Protein AF-A0A9W6F574-F1 (afdb_monomer_lite)

pLDDT: mean 81.39, std 15.28, range [37.66, 94.19]

Organism: NCBI:txid330485

Sequence (124 aa):
MSLSVSVSVARPRCSHLGTFRGKLPFGIKPTGKVIEEPPQTASLTFNAAGQVEGYTMGYVMDRMVGNTNGLGGVFGLMWALGAPLPAPEGHPWSPSLQLRLVNSGVWLLQDPLPGLGTQNAFTT

Foldseek 3Di:
DDKDKDKDKDWDKDFQQQWCDDVDPDTQHRDRDIWTAAIWMKMFIADPVRDTPDIDTFHHPDQVDTDQNRGGDVLSVCSVSVRFDPDPSSDHDDDDPVVVCVVVCVVVVPPPDPPDDDDDDDDD

Secondary structure (DSSP, 8-state):
---EEEEEEE--EEE--S-B-TT-SSPBPP---EEEPPPEEEEEEE-TTS-EEEEEEEEES-TTSSSSTT--HHHHHHHHTT---SSGGGS-----HHHHHHHTTGGGGS---TT---------

Radius of gyration: 20.96 Å; chains: 1; bounding box: 36×61×43 Å

Structure (mmCIF, N/CA/C/O backbone):
data_AF-A0A9W6F574-F1
#
_entry.id   AF-A0A9W6F574-F1
#
loop_
_atom_site.group_PDB
_atom_site.id
_atom_site.type_symbol
_atom_site.label_atom_id
_atom_site.label_alt_id
_atom_site.label_comp_id
_atom_site.label_asym_id
_atom_site.label_entity_id
_atom_site.label_seq_id
_atom_site.pdbx_PDB_ins_code
_atom_site.Cartn_x
_atom_site.Cartn_y
_atom_site.Cartn_z
_atom_site.occupancy
_atom_site.B_iso_or_equiv
_atom_site.auth_seq_id
_atom_site.auth_comp_id
_atom_site.auth_asym_id
_atom_site.auth_atom_id
_atom_site.pdbx_PDB_model_num
ATOM 1 N N . MET A 1 1 ? 16.272 0.808 -28.448 1.00 50.72 1 MET A N 1
ATOM 2 C CA . MET A 1 1 ? 16.045 0.023 -27.216 1.00 50.72 1 MET A CA 1
ATOM 3 C C . MET A 1 1 ? 14.596 0.268 -26.815 1.00 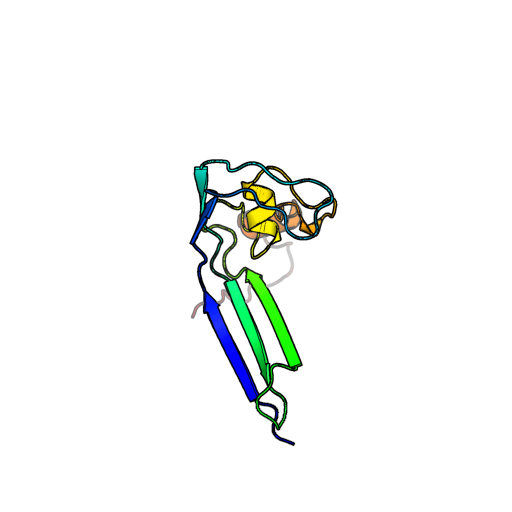50.72 1 MET A C 1
ATOM 5 O O . MET A 1 1 ? 14.264 1.414 -26.554 1.00 50.72 1 MET A O 1
ATOM 9 N N . SER A 1 2 ? 13.707 -0.722 -26.941 1.00 52.31 2 SER A N 1
ATOM 10 C CA . SER A 1 2 ? 12.278 -0.557 -26.624 1.00 52.31 2 SER A CA 1
ATOM 11 C C . SER A 1 2 ? 12.056 -1.013 -25.184 1.00 52.31 2 SER A C 1
ATOM 13 O O . SER A 1 2 ? 12.252 -2.186 -24.884 1.00 52.31 2 SER A O 1
ATOM 15 N N . LEU A 1 3 ? 11.747 -0.071 -24.293 1.00 63.41 3 LEU A N 1
ATOM 16 C CA . LEU A 1 3 ? 11.333 -0.358 -22.922 1.00 63.41 3 LEU A CA 1
ATOM 17 C C . LEU A 1 3 ? 9.822 -0.577 -22.932 1.00 63.41 3 LEU A C 1
ATOM 19 O O . LEU A 1 3 ? 9.078 0.301 -23.370 1.00 63.41 3 LEU A O 1
ATOM 23 N N . SER A 1 4 ? 9.379 -1.749 -22.480 1.00 73.12 4 SER A N 1
ATOM 24 C CA . SER A 1 4 ? 7.955 -2.052 -22.333 1.00 73.12 4 SER A CA 1
ATOM 25 C C . SER A 1 4 ? 7.534 -1.799 -20.890 1.00 73.12 4 SER A C 1
ATOM 27 O O . SER A 1 4 ? 8.207 -2.243 -19.957 1.00 73.12 4 SER A O 1
ATOM 29 N N . VAL A 1 5 ? 6.428 -1.077 -20.712 1.00 80.44 5 VAL A N 1
ATOM 30 C CA . VAL A 1 5 ? 5.835 -0.782 -19.405 1.00 80.44 5 VAL A CA 1
ATOM 31 C C . VAL A 1 5 ? 4.459 -1.426 -19.349 1.00 80.44 5 VAL 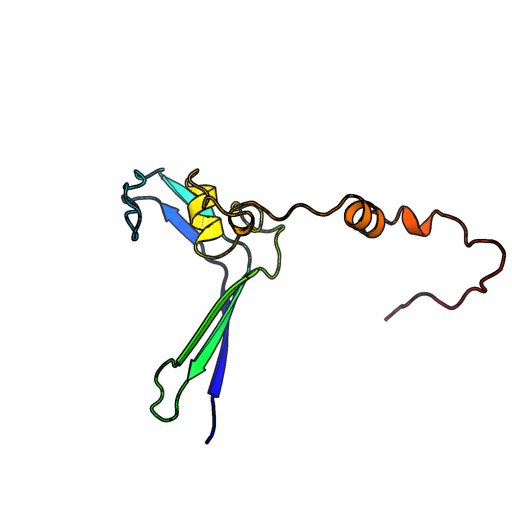A C 1
ATOM 33 O O . VAL A 1 5 ? 3.616 -1.172 -20.207 1.00 80.44 5 VAL A O 1
ATOM 36 N N . SER A 1 6 ? 4.227 -2.243 -18.324 1.00 81.25 6 SER A N 1
ATOM 37 C CA . SER A 1 6 ? 2.908 -2.798 -18.016 1.00 81.25 6 SER A CA 1
ATOM 38 C C . SER A 1 6 ? 2.354 -2.135 -16.763 1.00 81.25 6 SER A C 1
ATOM 40 O O . SER A 1 6 ? 3.071 -1.990 -15.773 1.00 81.25 6 SER A O 1
ATOM 42 N N . VAL A 1 7 ? 1.087 -1.728 -16.803 1.00 82.75 7 VAL A N 1
ATOM 43 C CA . VAL A 1 7 ? 0.374 -1.121 -15.673 1.00 82.75 7 VAL A CA 1
ATOM 44 C C . VAL A 1 7 ? -0.790 -2.023 -15.296 1.00 82.75 7 VAL A C 1
ATOM 46 O O . VAL A 1 7 ? -1.549 -2.463 -16.156 1.00 82.75 7 VAL A O 1
ATOM 49 N N . SER A 1 8 ? -0.932 -2.294 -14.002 1.00 84.31 8 SER A N 1
ATOM 50 C CA . SER A 1 8 ? -1.999 -3.135 -13.466 1.00 84.31 8 SER A CA 1
ATOM 51 C C . SER A 1 8 ? -2.684 -2.459 -12.291 1.00 84.31 8 SER A C 1
ATOM 53 O O . SER A 1 8 ? -2.031 -1.874 -11.429 1.00 84.31 8 SER A O 1
ATOM 55 N N . VAL A 1 9 ? -4.008 -2.577 -12.256 1.00 87.44 9 VAL A N 1
ATOM 56 C CA . VAL A 1 9 ? -4.842 -2.152 -11.136 1.00 87.44 9 VAL A CA 1
ATOM 57 C C . VAL A 1 9 ? -5.249 -3.387 -10.350 1.00 87.44 9 VAL A C 1
ATOM 59 O O . VAL A 1 9 ? -5.744 -4.358 -10.920 1.00 87.44 9 VAL A O 1
ATOM 62 N N . ALA A 1 10 ? -5.065 -3.345 -9.036 1.00 87.50 10 ALA A N 1
ATOM 63 C CA . ALA A 1 10 ? -5.448 -4.422 -8.142 1.00 87.50 10 ALA A CA 1
ATOM 64 C C . ALA A 1 10 ? -6.122 -3.875 -6.883 1.00 87.50 10 ALA A C 1
ATOM 66 O O . ALA A 1 10 ? 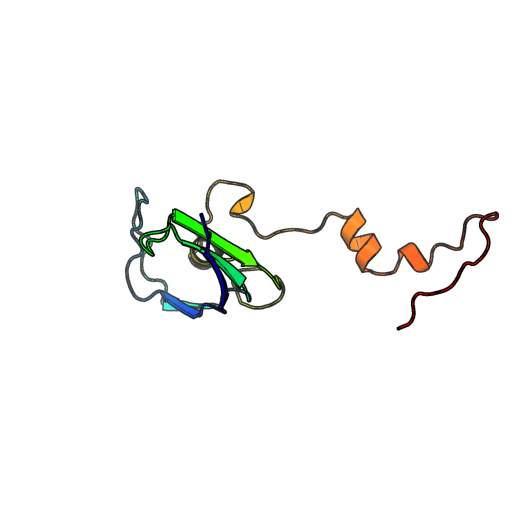-5.803 -2.790 -6.398 1.00 87.50 10 ALA A O 1
ATOM 67 N N . ARG A 1 11 ? -7.020 -4.679 -6.313 1.00 90.00 11 ARG A N 1
ATOM 68 C CA . ARG A 1 11 ? -7.583 -4.463 -4.978 1.00 90.00 11 ARG A CA 1
ATOM 69 C C . ARG A 1 11 ? -7.260 -5.678 -4.106 1.00 90.00 11 ARG A C 1
ATOM 71 O O . ARG A 1 11 ? -7.996 -6.666 -4.150 1.00 90.00 11 ARG A O 1
ATOM 78 N N . PRO A 1 12 ? -6.136 -5.655 -3.375 1.00 89.88 12 PRO A N 1
ATOM 79 C CA . PRO A 1 12 ? -5.740 -6.785 -2.550 1.00 89.88 12 PRO A CA 1
ATOM 80 C C . PRO A 1 12 ? -6.725 -7.047 -1.410 1.00 89.88 12 PRO A C 1
ATOM 82 O O . PRO A 1 12 ? -7.142 -6.140 -0.689 1.00 89.88 12 PRO A O 1
ATOM 85 N N . ARG A 1 13 ? -7.035 -8.326 -1.213 1.00 93.38 13 ARG A N 1
ATOM 86 C CA . ARG A 1 13 ? -7.746 -8.839 -0.045 1.00 93.38 13 ARG A CA 1
ATOM 87 C C . ARG A 1 13 ? -6.979 -10.039 0.483 1.00 93.38 13 ARG A C 1
ATOM 89 O O . ARG A 1 13 ? -6.684 -10.955 -0.282 1.00 93.38 13 ARG A O 1
ATOM 96 N N . CYS A 1 14 ? -6.659 -10.057 1.769 1.00 90.81 14 CYS A N 1
ATOM 97 C CA . CYS A 1 14 ? -5.969 -11.187 2.386 1.00 90.81 14 CYS A CA 1
ATOM 98 C C . CYS A 1 14 ? -6.488 -11.466 3.799 1.00 90.81 14 CYS A C 1
ATOM 100 O O . CYS A 1 14 ? -7.223 -10.674 4.383 1.00 90.81 14 CYS A O 1
ATOM 102 N N . SER A 1 15 ? -6.156 -12.632 4.347 1.00 93.94 15 SER A N 1
ATOM 103 C CA . SER A 1 15 ? -6.503 -13.010 5.719 1.00 93.94 15 SER A CA 1
ATOM 104 C C . SER A 1 15 ? -5.234 -13.358 6.481 1.00 93.94 15 SER A C 1
ATOM 106 O O . SER A 1 15 ? -4.422 -14.156 6.011 1.00 93.94 15 SER A O 1
ATOM 108 N N . HIS A 1 16 ? -5.046 -12.763 7.658 1.00 92.81 16 HIS A N 1
ATOM 109 C CA . HIS A 1 16 ? -3.842 -12.975 8.457 1.00 92.81 16 HIS A CA 1
ATOM 110 C C . HIS A 1 16 ? -3.966 -14.226 9.334 1.00 92.81 16 HIS A C 1
ATOM 112 O O . HIS A 1 16 ? -4.320 -14.155 10.514 1.00 92.81 16 HIS A O 1
ATOM 118 N N . LEU A 1 17 ? -3.696 -15.380 8.721 1.00 92.75 17 LEU A N 1
ATOM 119 C CA . LEU A 1 17 ? -3.855 -16.702 9.340 1.00 92.75 17 LEU A CA 1
ATOM 120 C C . LEU A 1 17 ? -2.539 -17.315 9.846 1.00 92.75 17 LEU A C 1
ATOM 122 O O . LEU A 1 17 ? -2.565 -18.187 10.709 1.00 92.75 17 LEU A O 1
ATOM 126 N N . GLY A 1 18 ? -1.392 -16.863 9.332 1.00 90.06 18 GLY A N 1
ATOM 127 C CA . GLY A 1 18 ? -0.060 -17.324 9.739 1.00 90.06 18 GLY A CA 1
ATOM 128 C C . GLY A 1 18 ? 0.771 -16.208 10.365 1.00 90.06 18 GLY A C 1
ATOM 129 O O . GLY A 1 18 ? 0.439 -15.037 10.228 1.00 90.06 18 GLY A O 1
ATOM 130 N N . THR A 1 19 ? 1.867 -16.563 11.037 1.00 90.50 19 THR A N 1
ATOM 131 C CA . THR A 1 19 ? 2.790 -15.578 11.619 1.00 90.50 19 THR A CA 1
ATOM 132 C C . THR A 1 19 ? 3.507 -14.795 10.520 1.00 90.50 19 THR A C 1
ATOM 134 O O . THR A 1 19 ? 4.315 -15.358 9.777 1.00 90.50 19 THR A O 1
ATOM 137 N N . PHE A 1 20 ? 3.278 -13.485 10.454 1.00 87.50 20 PHE A N 1
ATOM 138 C CA . PHE A 1 20 ? 4.019 -12.599 9.564 1.00 87.50 20 PHE A CA 1
ATOM 139 C C . PHE A 1 20 ? 5.413 -12.322 10.143 1.00 87.50 20 PHE A C 1
ATOM 141 O O . PHE A 1 20 ? 5.550 -11.680 11.183 1.00 87.50 20 PHE A O 1
ATOM 148 N N . ARG A 1 21 ? 6.463 -12.835 9.488 1.00 82.56 21 ARG A N 1
ATOM 149 C CA . ARG A 1 21 ? 7.866 -12.622 9.897 1.00 82.56 21 ARG A CA 1
ATOM 150 C C . ARG A 1 21 ? 8.587 -11.562 9.065 1.00 82.56 21 ARG A C 1
ATOM 152 O O . ARG A 1 21 ? 9.361 -10.795 9.624 1.00 82.56 21 ARG A O 1
ATOM 159 N N . GLY A 1 22 ? 8.323 -11.486 7.757 1.00 74.50 22 GLY A N 1
ATOM 160 C CA . GLY A 1 22 ? 9.010 -10.550 6.858 1.00 74.50 22 GLY A CA 1
ATOM 161 C C . GLY A 1 22 ? 10.530 -10.505 7.097 1.00 74.50 22 GLY A C 1
ATOM 162 O O . GLY A 1 22 ? 11.149 -11.528 7.378 1.00 74.50 22 GLY A O 1
ATOM 163 N N . LYS A 1 23 ? 11.115 -9.302 7.032 1.00 77.06 23 LYS A N 1
ATOM 164 C CA . LYS A 1 23 ? 12.468 -8.995 7.544 1.00 77.06 23 LYS A CA 1
ATOM 165 C C . LYS A 1 23 ? 12.424 -8.303 8.916 1.00 77.06 23 LYS A C 1
ATOM 167 O O . LYS A 1 23 ? 13.336 -7.559 9.263 1.00 77.06 23 LYS A O 1
ATOM 172 N N . LEU A 1 24 ? 11.337 -8.475 9.666 1.00 74.06 24 LEU A N 1
ATOM 173 C CA . LEU A 1 24 ? 11.176 -7.832 10.966 1.00 74.06 24 LEU A CA 1
ATOM 174 C C . LEU A 1 24 ? 11.996 -8.584 12.030 1.00 74.06 24 LEU A C 1
ATOM 176 O O . LEU A 1 24 ? 12.090 -9.812 11.973 1.00 74.06 24 LEU A O 1
ATOM 180 N N . PRO A 1 25 ? 12.552 -7.881 13.034 1.00 75.44 25 PRO A N 1
ATOM 181 C CA . PRO A 1 25 ? 13.271 -8.516 14.142 1.00 75.44 25 PRO A CA 1
ATOM 182 C C . PRO A 1 25 ? 12.351 -9.341 15.063 1.00 75.44 25 PRO A C 1
ATOM 184 O O . PRO A 1 25 ? 12.829 -10.112 15.890 1.00 75.44 25 PRO A O 1
ATOM 187 N N . PHE A 1 26 ? 11.030 -9.204 14.916 1.00 80.81 26 PHE A N 1
ATOM 188 C CA . PHE A 1 26 ? 10.008 -9.956 15.639 1.00 80.81 26 PHE A CA 1
ATOM 189 C C . PHE A 1 26 ? 8.910 -10.435 14.680 1.00 80.81 26 PHE A C 1
ATOM 191 O O . PHE A 1 26 ? 8.625 -9.800 13.667 1.00 80.81 26 PHE A O 1
ATOM 198 N N . GLY A 1 27 ? 8.276 -11.565 15.005 1.00 86.50 27 GLY A N 1
ATOM 199 C CA . GLY A 1 27 ? 7.134 -12.084 14.249 1.00 86.50 27 GLY A CA 1
ATOM 200 C C . GLY A 1 27 ? 5.811 -11.536 14.779 1.00 86.50 27 GLY A C 1
ATOM 201 O O . GLY A 1 27 ? 5.563 -11.575 15.984 1.00 86.50 27 GLY A O 1
ATOM 202 N N . ILE A 1 28 ? 4.939 -11.081 13.883 1.00 89.12 28 ILE A N 1
ATOM 203 C CA . ILE A 1 28 ? 3.573 -10.684 14.222 1.00 89.12 28 ILE A CA 1
ATOM 204 C C . ILE A 1 28 ? 2.709 -11.948 14.243 1.00 89.12 28 ILE A C 1
ATOM 206 O O . ILE A 1 28 ? 2.602 -12.657 13.241 1.00 89.12 28 ILE A O 1
ATOM 210 N N . LYS A 1 29 ? 2.117 -12.256 15.402 1.00 91.81 29 LYS A N 1
ATOM 211 C CA . LYS A 1 29 ? 1.246 -13.428 15.574 1.00 91.81 29 LYS A CA 1
ATOM 212 C C . LYS A 1 29 ? -0.004 -13.313 14.692 1.00 91.81 29 LYS A C 1
ATOM 214 O O . LYS A 1 29 ? -0.498 -12.199 14.521 1.00 91.81 29 LYS A O 1
ATOM 219 N N . PRO A 1 30 ? -0.546 -14.436 14.189 1.00 92.25 30 PRO A N 1
ATOM 220 C CA . PRO A 1 30 ? -1.774 -14.429 13.402 1.00 92.25 30 PRO A CA 1
ATOM 221 C C . PRO A 1 30 ? -2.908 -13.751 14.172 1.00 92.25 30 PRO A C 1
ATOM 223 O O . PRO A 1 30 ? -3.119 -14.018 15.355 1.00 92.25 30 PRO A O 1
ATOM 226 N N . THR A 1 31 ? -3.620 -12.851 13.497 1.00 90.94 31 THR A N 1
ATOM 227 C CA . THR A 1 31 ? -4.690 -12.036 14.097 1.00 90.94 31 THR A CA 1
ATOM 228 C C . THR A 1 31 ? -6.080 -12.487 13.663 1.00 90.94 31 THR A C 1
ATOM 230 O O . THR A 1 31 ? -7.063 -12.020 14.228 1.00 90.94 31 THR A O 1
ATOM 233 N N . GLY A 1 32 ? -6.187 -13.340 12.637 1.00 91.69 32 GLY A N 1
ATOM 234 C CA . GLY A 1 32 ? -7.463 -13.772 12.059 1.00 91.69 32 GLY A CA 1
ATOM 235 C C . GLY A 1 32 ? -8.212 -12.676 11.291 1.00 91.69 32 GLY A C 1
ATOM 236 O O . GLY A 1 32 ? -9.303 -12.920 10.785 1.00 91.69 32 GLY A O 1
ATOM 237 N N . LYS A 1 33 ? -7.645 -11.468 11.182 1.00 91.38 33 LYS A N 1
ATOM 238 C CA . LYS A 1 33 ? -8.282 -10.342 10.494 1.00 91.38 33 LYS A CA 1
ATOM 239 C C . LYS A 1 33 ? -8.274 -10.544 8.981 1.00 91.38 33 LYS A C 1
ATOM 241 O O . LYS A 1 33 ? -7.280 -11.003 8.411 1.00 91.38 33 LYS A O 1
ATOM 246 N N . VAL A 1 34 ? -9.358 -10.120 8.340 1.00 93.56 34 VAL A N 1
ATOM 247 C CA . VAL A 1 34 ? -9.406 -9.902 6.892 1.00 93.56 34 VAL A CA 1
ATOM 248 C C . VAL A 1 34 ? -8.940 -8.481 6.615 1.00 93.56 34 VAL A C 1
ATOM 250 O O . VAL A 1 34 ? -9.462 -7.529 7.191 1.00 93.56 34 VAL A O 1
ATOM 253 N N . ILE A 1 35 ? -7.947 -8.349 5.750 1.00 93.00 35 ILE A N 1
ATOM 254 C CA . ILE A 1 35 ? -7.356 -7.081 5.346 1.00 93.00 35 ILE A CA 1
ATOM 255 C C . ILE A 1 35 ? -7.847 -6.795 3.935 1.00 93.00 35 ILE A C 1
ATOM 257 O O . ILE A 1 35 ? -7.731 -7.639 3.044 1.00 93.00 35 ILE A O 1
ATOM 261 N N . GLU A 1 36 ? -8.429 -5.618 3.762 1.00 93.94 36 GLU A N 1
ATOM 262 C CA . GLU A 1 36 ? -8.918 -5.109 2.492 1.00 93.94 36 GLU A CA 1
ATOM 263 C C . GLU A 1 36 ? -8.193 -3.807 2.197 1.00 93.94 36 GLU A C 1
ATOM 265 O O . GLU A 1 36 ? -8.492 -2.768 2.787 1.00 93.94 36 GLU A O 1
ATOM 270 N N . GLU A 1 37 ? -7.232 -3.883 1.287 1.00 92.38 37 GLU A N 1
ATOM 271 C CA . GLU A 1 37 ? -6.483 -2.722 0.829 1.00 92.38 37 GLU A CA 1
ATOM 272 C C . GLU A 1 37 ? -7.353 -1.879 -0.124 1.00 92.38 37 GLU A C 1
ATOM 274 O O . GLU A 1 37 ? -8.253 -2.411 -0.798 1.00 92.38 37 GLU A O 1
ATOM 279 N N . PRO A 1 38 ? -7.086 -0.568 -0.227 1.00 94.00 38 PRO A N 1
ATOM 280 C CA . PRO A 1 38 ? -7.703 0.274 -1.237 1.00 94.00 38 PRO A CA 1
ATOM 281 C C . PRO A 1 38 ? -7.323 -0.176 -2.661 1.00 94.00 38 PRO A C 1
ATOM 283 O O . PRO A 1 38 ? -6.309 -0.856 -2.863 1.00 94.00 38 PRO A O 1
ATOM 286 N N . PRO A 1 39 ? -8.094 0.231 -3.688 1.00 93.88 39 PRO A N 1
ATOM 287 C CA . PRO A 1 39 ? -7.673 0.116 -5.077 1.00 93.88 39 PRO A CA 1
ATOM 288 C C . PRO A 1 39 ? -6.310 0.785 -5.283 1.00 93.88 39 PRO A C 1
ATOM 290 O O . PRO A 1 39 ? -6.128 1.968 -4.982 1.00 93.88 39 PRO A O 1
ATOM 293 N N . GLN A 1 40 ? -5.358 0.027 -5.817 1.00 92.69 40 GLN A N 1
ATOM 294 C CA . GLN A 1 40 ? -3.993 0.485 -6.041 1.00 92.69 40 GLN A CA 1
ATOM 295 C C . GLN A 1 40 ? -3.501 0.098 -7.431 1.00 92.69 40 GLN A C 1
ATOM 297 O O . GLN A 1 40 ? -3.898 -0.929 -7.984 1.00 92.69 40 GLN A O 1
ATOM 302 N N . THR A 1 41 ? -2.624 0.928 -7.987 1.00 92.44 41 THR A N 1
ATOM 303 C CA . THR A 1 41 ? -1.958 0.655 -9.259 1.00 92.44 41 THR A CA 1
ATOM 304 C C . THR A 1 41 ? -0.498 0.291 -9.033 1.00 92.44 41 THR A C 1
ATOM 306 O O . THR A 1 41 ? 0.133 0.717 -8.056 1.00 92.44 41 THR A O 1
ATOM 309 N N . ALA A 1 42 ? 0.031 -0.508 -9.950 1.00 90.75 42 ALA A N 1
ATOM 310 C CA . ALA A 1 42 ? 1.437 -0.846 -10.013 1.00 90.75 42 ALA A CA 1
ATOM 311 C C . ALA A 1 42 ? 1.929 -0.824 -11.460 1.00 90.75 42 ALA A C 1
ATOM 313 O O . ALA A 1 42 ? 1.200 -1.246 -12.362 1.00 90.75 42 ALA A O 1
ATOM 314 N N . SER A 1 43 ? 3.167 -0.377 -11.672 1.00 91.75 43 SER A N 1
ATOM 315 C CA . SER A 1 43 ? 3.840 -0.473 -12.968 1.00 91.75 43 SER A CA 1
ATOM 316 C C . SER A 1 43 ? 5.072 -1.365 -12.899 1.00 91.75 43 SER A C 1
ATOM 318 O O . SER A 1 43 ? 5.805 -1.367 -11.910 1.00 91.75 43 SER A O 1
ATOM 320 N N . LEU A 1 44 ? 5.285 -2.127 -13.965 1.00 92.62 44 LEU A N 1
ATOM 321 C CA . LEU A 1 44 ? 6.452 -2.968 -14.182 1.00 92.62 44 LEU A CA 1
ATOM 322 C C . LEU A 1 44 ? 7.161 -2.491 -15.444 1.00 92.62 44 LEU A C 1
ATOM 324 O O . LEU A 1 44 ? 6.527 -2.364 -16.494 1.00 92.62 44 LEU A O 1
ATOM 328 N N . THR A 1 45 ? 8.464 -2.264 -15.340 1.00 93.94 45 THR A N 1
ATOM 329 C CA . THR A 1 45 ? 9.327 -1.968 -16.485 1.00 93.94 45 THR A CA 1
ATOM 330 C C . THR A 1 45 ? 10.148 -3.205 -16.803 1.00 93.94 45 THR A C 1
ATOM 332 O O . THR A 1 45 ? 10.706 -3.821 -15.890 1.00 93.94 45 THR A O 1
ATOM 335 N N . PHE A 1 46 ? 10.217 -3.567 -18.083 1.00 93.94 46 PHE A N 1
ATOM 336 C CA . PHE A 1 46 ? 10.936 -4.750 -18.545 1.00 93.94 46 PHE A CA 1
ATOM 337 C C . PHE A 1 46 ? 12.147 -4.375 -19.394 1.00 93.94 46 PHE A C 1
ATOM 339 O O . PHE A 1 46 ? 12.052 -3.530 -20.288 1.00 93.94 46 PHE A O 1
ATOM 346 N N . ASN A 1 47 ? 13.265 -5.056 -19.148 1.00 93.38 47 ASN A N 1
ATOM 347 C CA . ASN A 1 47 ? 14.466 -4.933 -19.960 1.00 93.38 47 ASN A CA 1
ATOM 348 C C . ASN A 1 47 ? 14.306 -5.654 -21.314 1.00 93.38 47 ASN A C 1
ATOM 350 O O . ASN A 1 47 ? 13.329 -6.364 -21.564 1.00 93.38 47 ASN A O 1
ATOM 354 N N . ALA A 1 48 ? 15.304 -5.520 -22.192 1.00 93.69 48 ALA A N 1
ATOM 355 C CA . ALA A 1 48 ? 15.284 -6.145 -23.518 1.00 93.69 48 ALA A CA 1
ATOM 356 C C . ALA A 1 48 ? 15.226 -7.689 -23.491 1.00 93.69 48 ALA A C 1
ATOM 358 O O . ALA A 1 48 ? 14.822 -8.296 -24.478 1.00 93.69 48 ALA A O 1
ATOM 359 N N . ALA A 1 49 ? 15.608 -8.323 -22.377 1.00 94.00 49 ALA A N 1
ATOM 360 C CA . ALA A 1 49 ? 15.505 -9.768 -22.169 1.00 94.00 49 ALA A CA 1
ATOM 361 C C . ALA A 1 49 ? 14.142 -10.197 -21.581 1.00 94.00 49 ALA A C 1
ATOM 363 O O . ALA A 1 49 ? 13.949 -11.374 -21.283 1.00 94.00 49 ALA A O 1
ATOM 364 N N . GLY A 1 50 ? 13.203 -9.262 -21.386 1.00 91.75 50 GLY A N 1
ATOM 365 C CA . GLY A 1 50 ? 11.885 -9.525 -20.805 1.00 91.75 50 GLY A CA 1
ATOM 366 C C . GLY A 1 50 ? 11.888 -9.692 -19.282 1.00 91.75 50 GLY A C 1
ATOM 367 O O . GLY A 1 50 ? 10.910 -10.177 -18.719 1.00 91.75 50 GLY A O 1
ATOM 368 N N . GLN A 1 51 ? 12.967 -9.312 -18.597 1.00 93.56 51 GLN A N 1
ATOM 369 C CA . GLN A 1 51 ? 13.055 -9.368 -17.136 1.00 93.56 51 GLN A CA 1
ATOM 370 C C . GLN A 1 51 ? 12.573 -8.052 -16.525 1.00 93.56 51 GLN A C 1
ATOM 372 O O . GLN A 1 51 ? 12.790 -6.987 -17.099 1.00 93.56 51 GLN A O 1
ATOM 377 N N . VAL A 1 52 ? 11.960 -8.114 -15.341 1.00 92.69 52 VAL A N 1
ATOM 378 C CA . VAL A 1 52 ? 11.552 -6.914 -14.597 1.00 92.69 52 VAL A CA 1
ATOM 379 C C . VAL A 1 52 ? 12.796 -6.172 -14.109 1.00 92.69 52 VAL A C 1
ATOM 381 O O . VAL A 1 52 ? 13.575 -6.716 -13.330 1.00 92.69 52 VAL A O 1
ATOM 384 N N . GLU A 1 53 ? 12.959 -4.925 -14.538 1.00 94.19 53 GLU A N 1
ATOM 385 C CA . GLU A 1 53 ? 14.008 -4.012 -14.060 1.00 94.19 53 GLU A CA 1
ATOM 386 C C . GLU A 1 53 ? 13.464 -2.924 -13.125 1.00 94.19 53 GLU A C 1
ATOM 388 O O . GLU A 1 53 ? 14.214 -2.350 -12.339 1.00 94.19 53 GLU A O 1
ATOM 393 N N . GLY A 1 54 ? 12.155 -2.660 -13.171 1.00 90.69 54 GLY A N 1
ATOM 394 C CA . GLY A 1 54 ? 11.504 -1.652 -12.342 1.00 90.69 54 GLY A CA 1
ATOM 395 C C . GLY A 1 54 ? 10.138 -2.114 -11.860 1.00 90.69 54 GLY A C 1
ATOM 396 O O . GLY A 1 54 ? 9.383 -2.720 -12.619 1.00 90.69 54 GLY A O 1
ATOM 397 N N . TYR A 1 5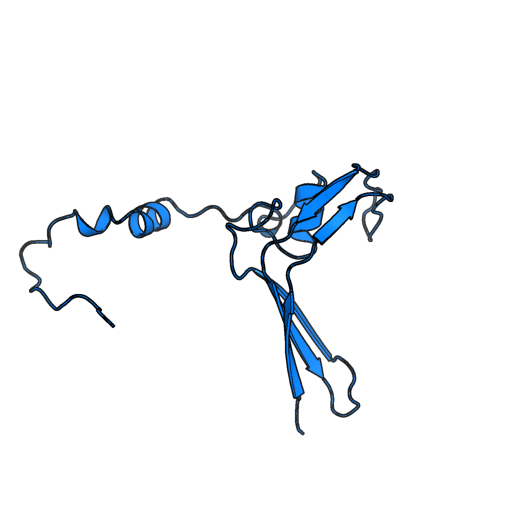5 ? 9.820 -1.809 -10.602 1.00 89.69 55 TYR A N 1
ATOM 398 C CA . TYR A 1 55 ? 8.512 -2.075 -10.019 1.00 89.69 55 TYR A CA 1
ATOM 399 C C . TYR A 1 55 ? 8.062 -0.910 -9.141 1.00 89.69 55 TYR A C 1
ATOM 401 O O . TYR A 1 55 ? 8.670 -0.637 -8.106 1.00 89.69 55 TYR A O 1
ATOM 409 N N . THR A 1 56 ? 6.987 -0.233 -9.542 1.00 85.06 56 THR A N 1
ATOM 410 C CA . THR A 1 56 ? 6.292 0.738 -8.693 1.00 85.06 56 THR A CA 1
ATOM 411 C C . THR A 1 56 ? 5.056 0.047 -8.132 1.00 85.06 56 THR A C 1
ATOM 413 O O . THR A 1 56 ? 4.205 -0.409 -8.886 1.00 85.06 56 THR A O 1
ATOM 416 N N . MET A 1 57 ? 4.966 -0.114 -6.813 1.00 81.12 57 MET A N 1
ATOM 417 C CA . MET A 1 57 ? 3.825 -0.759 -6.156 1.00 81.12 57 MET A CA 1
ATOM 418 C C . MET A 1 57 ? 3.171 0.211 -5.185 1.00 81.12 57 MET A C 1
ATOM 420 O O . MET A 1 57 ? 3.859 1.001 -4.542 1.00 81.12 57 MET A O 1
ATOM 424 N N . GLY A 1 58 ? 1.855 0.089 -5.019 1.00 77.88 58 GLY A N 1
ATOM 425 C CA . GLY A 1 58 ? 1.158 0.700 -3.889 1.00 77.88 58 GLY A CA 1
ATOM 426 C C . GLY A 1 58 ? 0.715 2.139 -4.121 1.00 77.88 58 GLY A C 1
ATOM 427 O O . GLY A 1 58 ? 0.486 2.861 -3.153 1.00 77.88 58 GLY A O 1
ATOM 428 N N . TYR A 1 59 ? 0.557 2.566 -5.379 1.00 89.31 59 TYR A N 1
ATOM 429 C CA . TYR A 1 59 ? -0.084 3.847 -5.661 1.00 89.31 59 TYR A CA 1
ATOM 430 C C . TYR A 1 59 ? -1.586 3.734 -5.413 1.00 89.31 59 TYR A C 1
ATOM 432 O O . TYR A 1 59 ? -2.331 3.218 -6.245 1.00 89.31 59 TYR A O 1
ATOM 440 N N . VAL A 1 60 ? -2.014 4.196 -4.238 1.00 91.75 60 VAL A N 1
ATOM 441 C CA . VAL A 1 60 ? -3.415 4.189 -3.811 1.00 91.75 60 VAL A CA 1
ATOM 442 C C . VAL A 1 60 ? -4.217 5.193 -4.632 1.00 91.75 60 VAL A C 1
ATOM 444 O O . VAL A 1 60 ? -3.938 6.394 -4.599 1.00 91.75 60 VAL A O 1
ATOM 447 N N . MET A 1 61 ? -5.224 4.689 -5.345 1.00 91.56 61 MET A N 1
ATOM 448 C CA . MET A 1 61 ? -6.101 5.493 -6.199 1.00 91.56 61 MET A CA 1
ATOM 449 C C . MET A 1 61 ? -7.297 6.055 -5.429 1.00 91.56 61 MET A C 1
ATOM 451 O O . MET A 1 61 ? -7.704 7.182 -5.682 1.00 91.56 61 MET A O 1
ATOM 455 N N . ASP A 1 62 ? -7.822 5.302 -4.460 1.00 91.00 62 ASP A N 1
ATOM 456 C CA . ASP A 1 62 ? -8.926 5.738 -3.602 1.00 91.00 62 ASP A CA 1
ATOM 457 C C . ASP A 1 62 ? -8.675 5.318 -2.151 1.00 91.00 62 ASP A C 1
ATOM 459 O O . ASP A 1 62 ? -8.691 4.137 -1.819 1.00 91.00 62 ASP A O 1
ATOM 463 N N . ARG A 1 63 ? -8.442 6.305 -1.282 1.00 89.88 63 ARG A N 1
ATOM 464 C CA . ARG A 1 63 ? -8.123 6.102 0.140 1.00 89.88 63 ARG A CA 1
ATOM 465 C C . ARG A 1 63 ? -9.352 5.815 1.006 1.00 89.88 63 ARG A C 1
ATOM 467 O O . ARG A 1 63 ? -9.186 5.417 2.154 1.00 89.88 63 ARG A O 1
ATOM 474 N N . MET A 1 64 ? -10.558 6.028 0.480 1.00 88.56 64 MET A N 1
ATOM 475 C CA . MET A 1 64 ? -11.815 5.863 1.216 1.00 88.56 64 MET A CA 1
ATOM 476 C C . MET A 1 64 ? -12.316 4.415 1.212 1.00 88.56 64 MET A C 1
ATOM 478 O O . MET A 1 64 ? -13.227 4.071 1.963 1.00 88.56 64 MET A O 1
ATOM 482 N N . VAL A 1 65 ? -11.731 3.564 0.369 1.00 89.81 65 VAL A N 1
ATOM 483 C CA . VAL A 1 65 ? -12.120 2.163 0.205 1.00 89.81 65 VAL A CA 1
ATOM 484 C C . VAL A 1 65 ? -11.168 1.251 0.977 1.00 89.81 65 VAL A C 1
ATOM 486 O O . VAL A 1 65 ? -9.955 1.438 0.956 1.00 89.81 65 VAL A O 1
ATOM 489 N N . GLY A 1 66 ? -11.720 0.210 1.604 1.00 89.06 66 GLY A N 1
ATOM 490 C CA . GLY A 1 66 ? -10.953 -0.784 2.358 1.00 89.06 66 GLY A CA 1
ATOM 491 C C . GLY A 1 66 ? -10.936 -0.510 3.862 1.00 89.06 66 GLY A C 1
ATOM 492 O O . GLY A 1 66 ? -11.663 0.344 4.364 1.00 89.06 66 GLY A O 1
ATOM 493 N N . ASN A 1 67 ? -10.130 -1.274 4.598 1.00 90.38 67 ASN A N 1
ATOM 494 C CA . ASN A 1 67 ? -10.054 -1.217 6.063 1.00 90.38 67 ASN A CA 1
ATOM 495 C C . ASN A 1 67 ? -8.654 -0.874 6.599 1.00 90.38 67 ASN A C 1
ATOM 497 O O . ASN A 1 67 ? -8.392 -0.987 7.797 1.00 90.38 67 ASN A O 1
ATOM 501 N N . THR A 1 68 ? -7.771 -0.412 5.717 1.00 91.44 68 THR A N 1
ATOM 502 C CA . THR A 1 68 ? -6.395 -0.005 6.025 1.00 91.44 68 THR A CA 1
ATOM 503 C C . THR A 1 68 ? -6.236 1.512 6.148 1.00 91.44 68 THR A C 1
ATOM 505 O O . THR A 1 68 ? -5.117 2.018 6.159 1.00 91.44 68 THR A O 1
ATOM 508 N N . ASN A 1 69 ? -7.348 2.256 6.249 1.00 88.44 69 ASN A N 1
ATOM 509 C CA . ASN A 1 69 ? -7.378 3.725 6.300 1.00 88.44 69 ASN A CA 1
ATOM 510 C C . ASN A 1 69 ? -6.624 4.383 5.126 1.00 88.44 69 ASN A C 1
ATOM 512 O O . ASN A 1 69 ? -5.880 5.347 5.301 1.00 88.44 69 ASN A O 1
ATOM 516 N N . GLY A 1 70 ? -6.788 3.836 3.920 1.00 88.44 70 GLY A N 1
ATOM 517 C CA . GLY A 1 70 ? -6.199 4.393 2.704 1.00 88.44 70 GLY A CA 1
ATOM 518 C C . GLY A 1 70 ? -4.693 4.178 2.552 1.00 88.44 70 GLY A C 1
ATOM 519 O O . GLY A 1 70 ? -4.088 4.751 1.646 1.00 88.44 70 GLY A O 1
ATOM 520 N N . LEU A 1 71 ? -4.082 3.361 3.409 1.00 91.31 71 LEU A N 1
ATOM 521 C CA . LEU A 1 71 ? -2.734 2.848 3.197 1.00 91.31 71 LEU A CA 1
ATOM 522 C C . LEU A 1 71 ? -2.786 1.653 2.250 1.00 91.31 71 LEU A C 1
ATOM 524 O O . LEU A 1 71 ? -3.685 0.831 2.374 1.00 91.31 71 LEU A O 1
ATOM 528 N N . GLY A 1 72 ? -1.836 1.589 1.318 1.00 90.00 72 GLY A N 1
ATOM 529 C CA . GLY A 1 72 ? -1.688 0.499 0.354 1.00 90.00 72 GLY A CA 1
ATOM 530 C C . GLY A 1 72 ? -0.473 -0.383 0.647 1.00 90.00 72 GLY A C 1
ATOM 531 O O . GLY A 1 72 ? 0.388 -0.052 1.471 1.00 90.00 72 GLY A O 1
ATOM 532 N N . GLY A 1 73 ? -0.350 -1.478 -0.101 1.00 88.00 73 GLY A N 1
ATOM 533 C CA . GLY A 1 73 ? 0.824 -2.351 -0.085 1.00 88.00 73 GLY A CA 1
ATOM 534 C C . GLY A 1 73 ? 1.220 -2.839 1.315 1.00 88.00 73 GLY A C 1
ATOM 535 O O . GLY A 1 73 ? 0.393 -3.280 2.107 1.00 88.00 73 GLY A O 1
ATOM 536 N N . VAL A 1 74 ? 2.519 -2.788 1.625 1.00 87.00 74 VAL A N 1
ATOM 537 C CA . VAL A 1 74 ? 3.030 -3.243 2.931 1.00 87.00 74 VAL A CA 1
ATOM 538 C C . VAL A 1 74 ? 2.602 -2.328 4.084 1.00 87.00 74 VAL A C 1
ATOM 540 O O . VAL A 1 74 ? 2.464 -2.795 5.213 1.00 87.00 74 VAL A O 1
ATOM 543 N N . PHE A 1 75 ? 2.358 -1.044 3.808 1.00 89.56 75 PHE A N 1
ATOM 544 C CA . PHE A 1 75 ? 1.948 -0.074 4.821 1.00 89.56 75 PHE A CA 1
ATOM 545 C C . PHE A 1 75 ? 0.534 -0.374 5.329 1.00 89.56 75 PHE A C 1
ATOM 547 O O . PHE A 1 75 ? 0.323 -0.394 6.541 1.00 89.56 75 PHE A O 1
ATOM 554 N N . GLY A 1 76 ? -0.405 -0.685 4.428 1.00 90.06 76 GLY A N 1
ATOM 555 C CA . GLY A 1 76 ? -1.772 -1.065 4.793 1.00 90.06 76 GLY A CA 1
ATOM 556 C C . GLY A 1 76 ? -1.832 -2.374 5.579 1.00 90.06 76 GLY A C 1
ATOM 557 O O . GLY A 1 76 ? -2.471 -2.434 6.634 1.00 90.06 76 GLY A O 1
ATOM 558 N N . LEU A 1 77 ? -1.049 -3.371 5.155 1.00 89.38 77 LEU A N 1
ATOM 559 C CA . LEU A 1 77 ? -0.884 -4.633 5.869 1.00 89.38 77 LEU A CA 1
ATOM 560 C C . LEU A 1 77 ? -0.392 -4.389 7.300 1.00 89.38 77 LEU A C 1
ATOM 562 O O . LEU A 1 77 ? -1.036 -4.805 8.260 1.00 89.38 77 LEU A O 1
ATOM 566 N N . MET A 1 78 ? 0.729 -3.687 7.464 1.00 88.88 78 MET A N 1
ATOM 567 C CA . MET A 1 78 ? 1.320 -3.423 8.779 1.00 88.88 78 MET A CA 1
ATOM 568 C C . MET A 1 78 ? 0.397 -2.599 9.688 1.00 88.88 78 MET A C 1
ATOM 570 O O . MET A 1 78 ? 0.280 -2.898 10.881 1.00 88.88 78 MET A O 1
ATOM 574 N N . TRP A 1 79 ? -0.330 -1.636 9.119 1.00 89.94 79 TRP A N 1
ATOM 575 C CA . TRP A 1 79 ? -1.364 -0.879 9.822 1.00 89.94 79 TRP A CA 1
ATOM 576 C C . TRP A 1 79 ? -2.496 -1.781 10.334 1.00 89.94 79 TRP A C 1
ATOM 578 O O . TRP A 1 79 ? -2.821 -1.758 11.523 1.00 89.94 79 TRP A O 1
ATOM 588 N N . ALA A 1 80 ? -3.056 -2.643 9.482 1.00 89.50 80 ALA A N 1
ATOM 589 C CA . ALA A 1 80 ? -4.139 -3.552 9.866 1.00 89.50 80 ALA A CA 1
ATOM 590 C C . ALA A 1 80 ? -3.710 -4.591 10.923 1.00 89.50 80 ALA A C 1
ATOM 592 O O . ALA A 1 80 ? -4.512 -5.028 11.767 1.00 89.50 80 ALA A O 1
ATOM 593 N N . LEU A 1 81 ? -2.426 -4.954 10.908 1.00 88.69 81 LEU A N 1
ATOM 594 C CA . LEU A 1 81 ? -1.789 -5.819 11.896 1.00 88.69 81 LEU A CA 1
ATOM 595 C C . LEU A 1 81 ? -1.491 -5.127 13.236 1.00 88.69 81 LEU A C 1
ATOM 597 O O . LEU A 1 81 ? -1.148 -5.816 14.194 1.00 88.69 81 LEU A O 1
ATOM 601 N N . GLY A 1 82 ? -1.678 -3.808 13.341 1.00 86.94 82 GLY A N 1
ATOM 602 C CA . GLY A 1 82 ? -1.425 -3.047 14.567 1.00 86.94 82 GLY A CA 1
ATOM 603 C C . GLY A 1 82 ? 0.058 -2.791 14.837 1.00 86.94 82 GLY A C 1
ATOM 604 O O . GLY A 1 82 ? 0.431 -2.497 15.968 1.00 86.94 82 GLY A O 1
ATOM 605 N N . ALA A 1 83 ? 0.902 -2.912 13.813 1.00 86.88 83 ALA A N 1
ATOM 606 C CA . ALA A 1 83 ? 2.334 -2.667 13.896 1.00 86.88 83 ALA A CA 1
ATOM 607 C C . ALA A 1 83 ? 2.763 -1.752 12.740 1.00 86.88 83 ALA A C 1
ATOM 609 O O . ALA A 1 83 ? 3.471 -2.218 11.852 1.00 86.88 83 ALA A O 1
ATOM 610 N N . PRO A 1 84 ? 2.305 -0.485 12.692 1.00 86.94 84 PRO A N 1
ATOM 611 C CA . PRO A 1 84 ? 2.694 0.435 11.629 1.00 86.94 84 PRO A CA 1
ATOM 612 C C . PRO A 1 84 ? 4.210 0.647 11.607 1.00 86.94 84 PRO A C 1
ATOM 614 O O . PRO A 1 84 ? 4.888 0.533 12.631 1.00 86.94 84 PRO A O 1
ATOM 617 N N . LEU A 1 85 ? 4.747 0.959 10.428 1.00 84.19 85 LEU A N 1
ATOM 618 C CA . LEU A 1 85 ? 6.158 1.315 10.303 1.00 84.19 85 LEU A CA 1
ATOM 619 C C . LEU A 1 85 ? 6.445 2.613 11.079 1.00 84.19 85 LEU A C 1
ATOM 621 O O . LEU A 1 85 ? 5.597 3.506 11.071 1.00 84.19 85 LEU A O 1
ATOM 625 N N . PRO A 1 86 ? 7.623 2.748 11.722 1.00 83.25 86 PRO A N 1
ATOM 626 C CA . PRO A 1 86 ? 8.009 3.941 12.478 1.00 83.25 86 PRO A CA 1
ATOM 627 C C . PRO A 1 86 ? 8.455 5.069 11.533 1.00 83.25 86 PRO A C 1
ATOM 629 O O . PRO A 1 86 ? 9.564 5.587 11.629 1.00 83.25 86 PRO A O 1
ATOM 632 N N . ALA A 1 87 ? 7.605 5.396 10.566 1.00 84.00 87 ALA A N 1
ATOM 633 C CA . ALA A 1 87 ? 7.814 6.425 9.566 1.00 84.00 87 ALA A CA 1
ATOM 634 C C . ALA A 1 87 ? 6.473 7.138 9.317 1.00 84.00 87 ALA A C 1
ATOM 636 O O . ALA A 1 87 ? 5.428 6.484 9.405 1.00 84.00 87 ALA A O 1
ATOM 637 N N . PRO A 1 88 ? 6.462 8.445 9.002 1.00 83.56 88 PRO A N 1
ATOM 638 C CA . PRO A 1 88 ? 5.230 9.183 8.716 1.00 83.56 88 PRO A CA 1
ATOM 639 C C . PRO A 1 88 ? 4.352 8.520 7.645 1.00 83.56 88 PRO A C 1
ATOM 641 O O . PRO A 1 88 ? 3.130 8.537 7.748 1.00 83.56 88 PRO A O 1
ATOM 644 N N . GLU A 1 89 ? 4.970 7.873 6.658 1.00 83.62 89 GLU A N 1
ATOM 645 C CA . GLU A 1 89 ? 4.319 7.145 5.566 1.00 83.62 89 GLU A CA 1
ATOM 646 C C . GLU A 1 89 ? 3.593 5.874 6.037 1.00 83.62 89 GLU A C 1
ATOM 648 O O . GLU A 1 89 ? 2.703 5.374 5.353 1.00 83.62 89 GLU A O 1
ATOM 653 N N . GLY A 1 90 ? 3.957 5.347 7.211 1.00 81.50 90 GLY A N 1
ATOM 654 C CA . GLY A 1 90 ? 3.277 4.228 7.866 1.00 81.50 90 GLY A CA 1
ATOM 655 C C . GLY A 1 90 ? 1.966 4.607 8.545 1.00 81.50 90 GLY A C 1
ATOM 656 O O . GLY A 1 90 ? 1.260 3.720 9.031 1.00 81.50 90 GLY A O 1
ATOM 657 N N . HIS A 1 91 ? 1.631 5.896 8.572 1.00 86.19 91 HIS A N 1
ATOM 658 C CA . HIS A 1 91 ? 0.383 6.402 9.116 1.00 86.19 91 HIS A CA 1
ATOM 659 C C . HIS A 1 91 ? -0.580 6.811 7.997 1.00 86.19 91 HIS A C 1
ATOM 661 O O . HIS A 1 91 ? -0.148 7.325 6.963 1.00 86.19 91 HIS A O 1
ATOM 667 N N . PRO A 1 92 ? -1.898 6.622 8.194 1.00 88.50 92 PRO A N 1
ATOM 668 C CA . PRO A 1 92 ? -2.908 7.084 7.258 1.00 88.50 92 PRO A CA 1
ATOM 669 C C . PRO A 1 92 ? -2.731 8.556 6.913 1.00 88.50 92 PRO A C 1
ATOM 671 O O . PRO A 1 92 ? -2.478 9.393 7.784 1.00 88.50 92 PRO A O 1
ATOM 674 N N . TRP A 1 93 ? -2.913 8.877 5.636 1.00 83.50 93 TRP A N 1
ATOM 675 C CA . TRP A 1 93 ? -2.887 10.260 5.193 1.00 83.50 93 TRP A CA 1
ATOM 676 C C . TRP A 1 93 ? -4.012 11.051 5.870 1.00 83.50 93 TRP A C 1
ATOM 678 O O . TRP A 1 93 ? -5.177 10.657 5.822 1.00 83.50 93 TRP A O 1
ATOM 688 N N . SER A 1 94 ? -3.658 12.184 6.474 1.00 84.19 94 SER A N 1
ATOM 689 C CA . SER A 1 94 ? -4.607 13.105 7.094 1.00 84.19 94 SER A CA 1
ATOM 690 C C . SER A 1 94 ? -4.596 14.432 6.329 1.00 84.19 94 SER A C 1
ATOM 692 O O . SER A 1 94 ? -3.532 15.049 6.214 1.00 84.19 94 SER A O 1
ATOM 694 N N . PRO A 1 95 ? -5.737 14.890 5.780 1.00 82.56 95 PRO A N 1
ATOM 695 C CA . PRO A 1 95 ? -5.797 16.156 5.061 1.00 82.56 95 PRO A CA 1
ATOM 696 C C . PRO A 1 95 ? -5.498 17.334 5.994 1.00 82.56 95 PRO A C 1
ATOM 698 O O . PRO A 1 95 ? -5.997 17.395 7.121 1.00 82.56 95 PRO A O 1
ATOM 701 N N . SER A 1 96 ? -4.743 18.317 5.497 1.00 87.69 96 SER A N 1
ATOM 702 C CA . SER A 1 96 ? -4.531 19.579 6.212 1.00 87.69 96 SER A CA 1
ATOM 703 C C . SER A 1 96 ? -5.851 20.326 6.420 1.00 87.69 96 SER A C 1
ATOM 705 O O . SER A 1 96 ? -6.811 20.142 5.669 1.00 87.69 96 SER A O 1
ATOM 707 N N . LEU A 1 97 ? -5.914 21.205 7.425 1.00 86.38 97 LEU A N 1
ATOM 708 C CA . LEU A 1 97 ? -7.114 22.011 7.681 1.00 86.38 97 LEU A CA 1
ATOM 709 C C . LEU A 1 97 ? -7.514 22.845 6.458 1.00 86.38 97 LEU A C 1
ATOM 711 O O . LEU A 1 97 ? -8.697 22.920 6.141 1.00 86.38 97 LEU A O 1
ATOM 715 N N . GLN A 1 98 ? -6.536 23.403 5.741 1.00 88.81 98 GLN A N 1
ATOM 716 C CA . GLN A 1 98 ? -6.778 24.153 4.510 1.00 88.81 98 GLN A CA 1
ATOM 717 C C . GLN A 1 98 ? -7.406 23.264 3.437 1.00 88.81 98 GLN A C 1
ATOM 719 O O . GLN A 1 98 ? -8.402 23.647 2.836 1.00 88.81 98 GLN A O 1
ATOM 724 N N . LEU A 1 99 ? -6.877 22.053 3.229 1.00 84.81 99 LEU A N 1
ATOM 725 C CA . LEU A 1 99 ? -7.427 21.132 2.237 1.00 84.81 99 LEU A CA 1
ATOM 726 C C . LEU A 1 99 ? -8.827 20.648 2.628 1.00 84.81 99 LEU A C 1
ATOM 728 O O . LEU A 1 99 ? -9.693 20.520 1.771 1.00 84.81 99 LEU A O 1
ATOM 732 N N . ARG A 1 100 ? -9.087 20.434 3.924 1.00 86.56 100 ARG A N 1
ATOM 733 C CA . ARG A 1 100 ? -10.437 20.130 4.423 1.00 86.56 100 ARG A CA 1
ATOM 734 C C . ARG A 1 100 ? -11.409 21.277 4.155 1.00 86.56 100 ARG A C 1
ATOM 736 O O . ARG A 1 100 ? -12.549 21.009 3.794 1.00 86.56 100 ARG A O 1
ATOM 743 N N . LEU A 1 101 ? -10.962 22.522 4.312 1.00 87.12 101 LEU A N 1
ATOM 744 C CA . LEU A 1 101 ? -11.764 23.715 4.043 1.00 87.12 101 LEU A CA 1
ATOM 745 C C . LEU A 1 101 ? -12.029 23.911 2.541 1.00 87.12 101 LEU A C 1
ATOM 747 O O . LEU A 1 101 ? -13.129 24.294 2.154 1.00 87.12 101 LEU A O 1
ATOM 751 N N . VAL A 1 102 ? -11.045 23.608 1.689 1.00 86.31 102 VAL A N 1
ATOM 752 C CA . VAL A 1 102 ? -11.219 23.610 0.228 1.00 86.31 102 VAL A CA 1
ATOM 753 C C . VAL A 1 102 ? -12.192 22.502 -0.198 1.00 86.31 102 VAL A C 1
ATOM 755 O O . VAL A 1 102 ? -13.130 22.741 -0.954 1.00 86.31 102 VAL A O 1
ATOM 758 N N . ASN A 1 103 ? -12.046 21.296 0.345 1.00 82.94 103 ASN A N 1
ATOM 759 C CA . ASN A 1 103 ? -12.912 20.170 -0.004 1.00 82.94 103 ASN A CA 1
ATOM 760 C C . ASN A 1 103 ? -14.341 20.299 0.550 1.00 82.94 103 ASN A C 1
ATOM 762 O O . ASN A 1 103 ? -15.247 19.668 0.016 1.00 82.94 103 ASN A O 1
ATOM 766 N N . SER A 1 104 ? -14.572 21.091 1.604 1.00 81.44 104 SER A N 1
ATOM 767 C CA . SER A 1 104 ? -15.909 21.275 2.188 1.00 81.44 104 SER A CA 1
ATOM 768 C C . SER A 1 104 ? -16.805 22.235 1.402 1.00 81.44 104 SER A C 1
ATOM 770 O O . SER A 1 104 ? -17.971 22.394 1.756 1.00 81.44 104 SER A O 1
ATOM 772 N N . GLY A 1 105 ? -16.276 22.919 0.381 1.00 75.12 105 GLY A N 1
ATOM 773 C CA . GLY A 1 105 ? -17.010 23.948 -0.361 1.00 75.12 105 GLY A CA 1
ATOM 774 C C . GLY A 1 105 ? -17.288 25.223 0.446 1.00 75.12 105 GLY A C 1
ATOM 775 O O . GLY A 1 105 ? -17.866 26.160 -0.086 1.00 75.12 105 GLY A O 1
ATOM 776 N N . VAL A 1 106 ? -16.838 25.312 1.704 1.00 72.75 106 VAL A N 1
ATOM 777 C CA . VAL A 1 106 ? -17.011 26.508 2.552 1.00 72.75 106 VAL A CA 1
ATOM 778 C C . VAL A 1 106 ? -16.278 27.720 1.971 1.00 72.75 106 VAL A C 1
ATOM 780 O O . VAL A 1 106 ? -16.732 28.849 2.124 1.00 72.75 106 VAL A O 1
ATOM 783 N N . TRP A 1 107 ? -15.181 27.495 1.246 1.00 61.12 107 TRP A N 1
ATOM 784 C CA . TRP A 1 107 ? -14.472 28.549 0.517 1.00 61.12 107 TRP A CA 1
ATOM 785 C C . TRP A 1 107 ? -15.292 29.165 -0.634 1.00 61.12 107 TRP A C 1
ATOM 787 O O . TRP A 1 107 ? -15.014 30.296 -1.007 1.00 61.12 107 TRP A O 1
ATOM 797 N N . LEU A 1 108 ? -16.306 2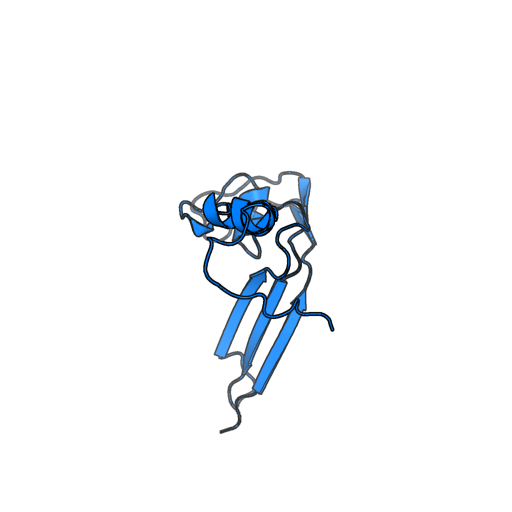8.465 -1.170 1.00 62.75 108 LEU A N 1
ATOM 798 C CA . LEU A 1 108 ? -17.226 28.997 -2.192 1.00 62.75 108 LEU A CA 1
ATOM 799 C C . LEU A 1 108 ? -18.315 29.902 -1.595 1.00 62.75 108 LEU A C 1
ATOM 801 O O . LEU A 1 108 ? -18.972 30.627 -2.334 1.00 62.75 108 LEU A O 1
ATOM 805 N N . LEU A 1 109 ? -18.527 29.838 -0.277 1.00 60.53 109 LEU A N 1
ATOM 806 C CA . LEU A 1 109 ? -19.488 30.675 0.451 1.00 60.53 109 LEU A CA 1
ATOM 807 C C . LEU A 1 109 ? -18.851 31.960 0.999 1.00 60.53 109 LEU A C 1
ATOM 809 O O . LEU A 1 109 ? -19.544 32.781 1.595 1.00 60.53 109 LEU A O 1
ATOM 813 N N . GLN A 1 110 ? -17.538 32.137 0.829 1.00 58.00 110 GLN A N 1
ATOM 814 C CA . GLN A 1 110 ? -16.905 33.434 1.019 1.00 58.00 110 GLN A CA 1
ATOM 815 C C . GLN A 1 110 ? -17.189 34.244 -0.243 1.00 58.00 110 GLN A C 1
ATOM 817 O O . GLN A 1 110 ? -16.636 33.947 -1.300 1.00 58.00 110 GLN A O 1
ATOM 822 N N . ASP A 1 111 ? -18.097 35.215 -0.131 1.00 52.12 111 ASP A N 1
ATOM 823 C CA . ASP A 1 111 ? -18.409 36.169 -1.194 1.00 52.12 111 ASP A CA 1
ATOM 824 C C . ASP A 1 111 ? -17.130 36.656 -1.895 1.00 52.12 111 ASP A C 1
ATOM 826 O O . ASP A 1 111 ? -16.091 36.832 -1.240 1.00 52.12 111 ASP A O 1
ATOM 830 N N . PRO A 1 112 ? -17.174 36.896 -3.219 1.00 52.44 112 PRO A N 1
ATOM 831 C CA . PRO A 1 112 ? -16.014 37.402 -3.925 1.00 52.44 112 PRO A CA 1
ATOM 832 C C . PRO A 1 112 ? -15.616 38.727 -3.280 1.00 52.44 112 PRO A C 1
ATOM 834 O O . PRO A 1 112 ? -16.442 39.628 -3.111 1.00 52.44 112 PRO A O 1
ATOM 837 N N . LEU A 1 113 ? -14.336 38.843 -2.921 1.00 54.50 113 LEU A N 1
ATOM 838 C CA . LEU A 1 113 ? -13.727 40.126 -2.589 1.00 54.50 113 LEU A CA 1
ATOM 839 C C . LEU A 1 113 ? -14.220 41.166 -3.610 1.00 54.50 113 LEU A C 1
ATOM 841 O O . LEU A 1 113 ? -14.173 40.882 -4.814 1.00 54.50 113 LEU A O 1
ATOM 845 N N . PRO A 1 114 ? -14.712 42.339 -3.173 1.00 43.47 114 PRO A N 1
ATOM 846 C CA . PRO A 1 114 ? -15.266 43.325 -4.087 1.00 43.47 114 PRO A CA 1
ATOM 847 C C . PRO A 1 114 ? -14.166 43.755 -5.065 1.00 43.47 114 PRO A C 1
ATOM 849 O O . PRO A 1 114 ? -13.247 44.475 -4.685 1.00 43.47 114 PRO A O 1
ATOM 852 N N . GLY A 1 115 ? -14.225 43.272 -6.313 1.00 55.31 115 GLY A N 1
ATOM 853 C CA . GLY A 1 115 ? -13.276 43.667 -7.359 1.00 55.31 115 GLY A CA 1
ATOM 854 C C . GLY A 1 115 ? -12.880 42.629 -8.412 1.00 55.31 115 GLY A C 1
ATOM 855 O O . GLY A 1 115 ? -12.252 43.022 -9.391 1.00 55.31 115 GLY A O 1
ATOM 856 N N . LEU A 1 116 ? -13.228 41.344 -8.289 1.00 47.75 116 LEU A N 1
ATOM 857 C CA . LEU A 1 116 ? -12.889 40.341 -9.313 1.00 47.75 116 LEU A CA 1
ATOM 858 C C . LEU A 1 116 ? -14.146 39.762 -9.960 1.00 47.75 116 LEU A C 1
ATOM 860 O O . LEU A 1 116 ? -14.917 39.034 -9.342 1.00 47.75 116 LEU A O 1
ATOM 864 N N . GLY A 1 117 ? -14.348 40.157 -11.219 1.00 42.47 117 GLY A N 1
ATOM 865 C CA . GLY A 1 117 ? -15.479 39.775 -12.050 1.00 42.47 117 GLY A CA 1
ATOM 866 C C . GLY A 1 117 ? -15.644 38.264 -12.190 1.00 42.47 117 GLY A C 1
ATOM 867 O O . GLY A 1 117 ? -14.686 37.503 -12.315 1.00 42.47 117 GLY A O 1
ATOM 868 N N . THR A 1 118 ? -16.907 37.864 -12.197 1.00 50.72 118 THR A N 1
ATOM 869 C CA . THR A 1 118 ? -17.426 36.535 -12.500 1.00 50.72 118 THR A CA 1
ATOM 870 C C . THR A 1 118 ? -16.877 36.031 -13.837 1.00 50.72 118 THR A C 1
ATOM 872 O O . THR A 1 118 ? -17.225 36.553 -14.892 1.00 50.72 118 THR A O 1
ATOM 875 N N . GLN A 1 119 ? -16.054 34.984 -13.809 1.00 43.31 119 GLN A N 1
ATOM 876 C CA . GLN A 1 119 ? -15.770 34.150 -14.979 1.00 43.31 119 GLN A CA 1
ATOM 877 C C . GLN A 1 119 ? -16.039 32.691 -14.598 1.00 43.31 119 GLN A C 1
ATOM 879 O O . GLN A 1 119 ? -15.178 31.980 -14.097 1.00 43.31 119 GLN A O 1
ATOM 884 N N . ASN A 1 120 ? -17.307 32.331 -14.790 1.00 41.66 120 ASN A N 1
ATOM 885 C CA . ASN A 1 120 ? -17.846 31.068 -15.290 1.00 41.66 120 ASN A CA 1
ATOM 886 C C . ASN A 1 120 ? -17.353 29.738 -14.697 1.00 41.66 120 ASN A C 1
ATOM 888 O O . ASN A 1 120 ? -16.233 29.276 -14.896 1.00 41.66 120 ASN A O 1
ATOM 892 N N . ALA A 1 121 ? -18.326 29.084 -14.062 1.00 45.50 121 ALA A N 1
ATOM 893 C CA . ALA A 1 121 ? -18.349 27.697 -13.644 1.00 45.50 121 ALA A CA 1
ATOM 894 C C . ALA A 1 121 ? -17.910 26.729 -14.756 1.00 45.50 121 ALA A C 1
ATOM 896 O O . ALA A 1 121 ? -18.483 26.699 -15.846 1.00 45.50 121 ALA A O 1
ATOM 897 N N . PHE A 1 122 ? -16.939 25.876 -14.431 1.00 38.25 122 PHE A N 1
ATOM 898 C CA . PHE A 1 122 ? -16.633 24.674 -15.195 1.00 38.25 122 PHE A CA 1
ATOM 899 C C . PHE A 1 122 ? -17.824 23.710 -15.121 1.00 38.25 122 PHE A C 1
ATOM 901 O O . PHE A 1 122 ? -18.084 23.091 -14.092 1.00 38.25 122 PHE A O 1
ATOM 908 N N . THR A 1 123 ? -18.546 23.603 -16.231 1.00 37.91 123 THR A N 1
ATOM 909 C CA . THR A 1 123 ? -19.453 22.498 -16.548 1.00 37.91 123 THR A CA 1
ATOM 910 C C . THR A 1 123 ? -19.015 21.937 -17.891 1.00 37.91 123 THR A C 1
ATOM 912 O O . THR A 1 123 ? -19.109 22.637 -18.895 1.00 37.91 123 THR A O 1
ATOM 915 N N . THR A 1 124 ? -18.468 20.721 -17.895 1.00 37.66 124 THR A N 1
ATOM 916 C CA . THR A 1 124 ? -18.776 19.583 -18.787 1.00 37.66 124 THR A CA 1
ATOM 917 C C . THR A 1 124 ? -17.95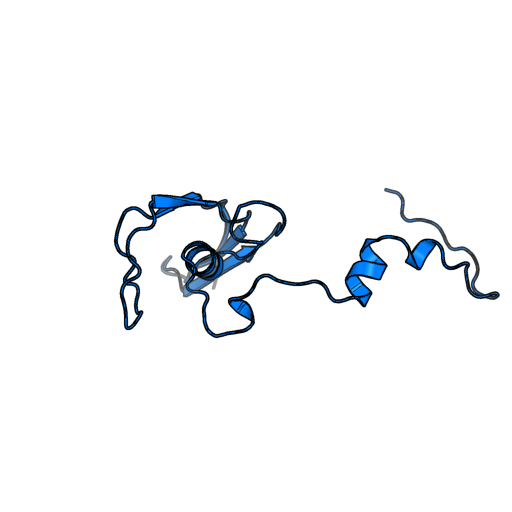9 18.390 -18.303 1.00 37.66 124 THR A C 1
ATOM 919 O O . THR A 1 124 ? -16.744 18.576 -18.068 1.00 37.66 124 THR A O 1
#